Protein AF-A0A537J4I4-F1 (afdb_monomer_lite)

Organism: NCBI:txid2569760

Foldseek 3Di:
DFEFAQPDWDADPVRFIKTKTFAPFADDPVQFQPFYADPVRDGQFTWHAADPVDGGIGMTGGVVSVPDDDD

Radius of gyration: 11.63 Å; chains: 1; bounding box: 30×29×25 Å

InterPro domains:
  IPR001850 Non-structural protein NS3, peptidase S7, flavivirus [PF00949] (29-48)
  IPR009003 Peptidase S1, PA clan [SSF50494] (27-61)

Secondary structure (DSSP, 8-state):
----EEEEEEE-TT--EEEEEE-SSPPPTT-TTPEEE-TTS-EEEEEEEE-TT-SSEEEEEEHHHHSS---

Structure (mmCIF, N/CA/C/O backbone):
data_AF-A0A537J4I4-F1
#
_entry.id   AF-A0A537J4I4-F1
#
loop_
_atom_site.group_PDB
_atom_site.id
_atom_site.type_symbol
_atom_site.label_atom_id
_atom_site.label_alt_id
_atom_site.label_comp_id
_atom_site.label_asym_id
_atom_site.label_entity_id
_atom_site.label_seq_id
_atom_site.pdbx_PDB_ins_code
_atom_site.Cartn_x
_atom_site.Cartn_y
_atom_site.Cartn_z
_atom_site.occupancy
_atom_site.B_iso_or_equiv
_atom_site.auth_seq_id
_atom_site.auth_comp_id
_atom_site.auth_asym_id
_atom_site.auth_atom_id
_atom_site.pdbx_PDB_model_num
ATOM 1 N N . MET A 1 1 ? -4.224 -5.880 -9.971 1.00 47.78 1 MET A N 1
ATOM 2 C CA . MET A 1 1 ? -4.331 -6.083 -8.507 1.00 47.78 1 MET A CA 1
ATOM 3 C C . MET A 1 1 ? -2.930 -5.951 -7.941 1.00 47.78 1 MET A C 1
ATOM 5 O O . MET A 1 1 ? 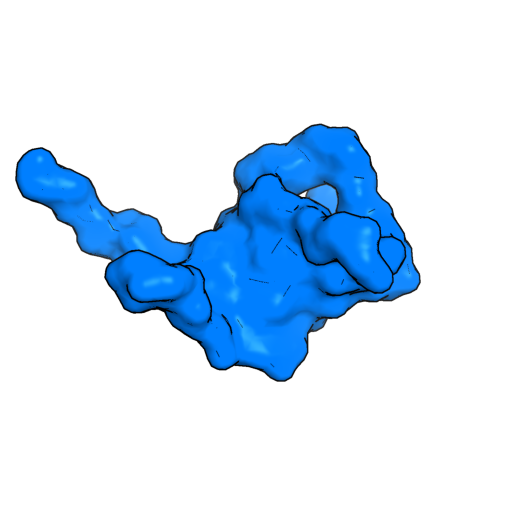-2.024 -6.505 -8.548 1.00 47.78 1 MET A O 1
ATOM 9 N N . ALA A 1 2 ? -2.735 -5.183 -6.868 1.00 54.69 2 ALA A N 1
ATOM 10 C CA . ALA A 1 2 ? -1.427 -5.052 -6.228 1.00 54.69 2 ALA A CA 1
ATOM 11 C C . ALA A 1 2 ? -1.253 -6.193 -5.217 1.00 54.69 2 ALA A C 1
ATOM 13 O O . ALA A 1 2 ? -1.958 -6.234 -4.211 1.00 54.69 2 ALA A O 1
ATOM 14 N N . THR A 1 3 ? -0.342 -7.120 -5.502 1.00 61.81 3 THR A N 1
ATOM 15 C CA . THR A 1 3 ? 0.013 -8.216 -4.593 1.00 61.81 3 THR A CA 1
ATOM 16 C C . THR A 1 3 ? 1.374 -7.897 -3.989 1.00 61.81 3 THR A C 1
ATOM 18 O O . THR A 1 3 ? 2.339 -7.690 -4.721 1.00 61.81 3 THR A O 1
ATOM 21 N N . GLY A 1 4 ? 1.457 -7.817 -2.665 1.00 64.62 4 GLY A N 1
ATOM 22 C CA . GLY A 1 4 ? 2.695 -7.488 -1.968 1.00 64.62 4 GLY A CA 1
ATOM 23 C C . GLY A 1 4 ? 2.637 -7.890 -0.503 1.00 64.62 4 GLY A C 1
ATOM 24 O O . GLY A 1 4 ? 1.559 -8.067 0.063 1.00 64.62 4 GLY A O 1
ATOM 25 N N . ILE A 1 5 ? 3.808 -8.059 0.094 1.00 68.50 5 ILE A N 1
ATOM 26 C CA . ILE A 1 5 ? 3.976 -8.390 1.502 1.00 68.50 5 ILE A CA 1
ATOM 27 C C . ILE A 1 5 ? 4.038 -7.075 2.275 1.00 68.50 5 ILE A C 1
ATOM 29 O O . ILE A 1 5 ? 4.784 -6.163 1.913 1.00 68.50 5 ILE A O 1
ATOM 33 N N . ILE A 1 6 ? 3.259 -6.974 3.351 1.00 70.88 6 ILE A N 1
ATOM 34 C CA . ILE A 1 6 ? 3.429 -5.885 4.313 1.00 70.88 6 ILE A CA 1
ATOM 35 C C . ILE A 1 6 ? 4.740 -6.134 5.043 1.00 70.88 6 ILE A C 1
ATOM 37 O O . ILE A 1 6 ? 4.852 -7.079 5.823 1.00 70.88 6 ILE A O 1
ATOM 41 N N . THR A 1 7 ? 5.727 -5.286 4.796 1.00 70.06 7 THR A N 1
ATOM 42 C CA . THR A 1 7 ? 7.049 -5.422 5.410 1.00 70.06 7 THR A CA 1
ATOM 43 C C . THR A 1 7 ? 7.145 -4.644 6.710 1.00 70.06 7 THR A C 1
ATOM 45 O O . THR A 1 7 ? 7.893 -5.032 7.609 1.00 70.06 7 THR A O 1
ATOM 48 N N . LYS A 1 8 ? 6.363 -3.566 6.851 1.00 77.38 8 LYS A N 1
ATOM 49 C CA . LYS A 1 8 ? 6.416 -2.704 8.030 1.00 77.38 8 LYS A CA 1
ATOM 50 C C . LYS A 1 8 ? 5.146 -1.881 8.225 1.00 77.38 8 LYS A C 1
ATOM 52 O O . LYS A 1 8 ? 4.574 -1.344 7.279 1.00 77.38 8 LYS A O 1
ATOM 57 N N . MET A 1 9 ? 4.743 -1.739 9.488 1.00 77.88 9 MET A N 1
ATOM 58 C CA . MET A 1 9 ? 3.788 -0.713 9.909 1.00 77.88 9 MET A CA 1
ATOM 59 C C . MET A 1 9 ? 4.525 0.607 10.132 1.00 77.88 9 MET A C 1
ATOM 61 O O . MET A 1 9 ? 5.543 0.644 10.826 1.00 77.88 9 MET A O 1
ATOM 65 N N . ALA A 1 10 ? 3.999 1.682 9.561 1.00 77.81 10 ALA A N 1
ATOM 66 C CA . ALA A 1 10 ? 4.535 3.027 9.681 1.00 77.81 10 ALA A CA 1
ATOM 67 C C . ALA A 1 10 ? 3.404 4.032 9.953 1.00 77.81 10 ALA A C 1
ATOM 69 O O . ALA A 1 10 ? 2.218 3.696 9.936 1.00 77.81 10 ALA A O 1
ATOM 70 N N . ALA A 1 11 ? 3.783 5.273 10.230 1.00 80.56 11 ALA A N 1
ATOM 71 C CA . ALA A 1 11 ? 2.865 6.398 10.302 1.00 80.56 11 ALA A CA 1
ATOM 72 C C . ALA A 1 11 ? 3.337 7.466 9.314 1.00 80.56 11 ALA A C 1
ATOM 74 O O . ALA A 1 11 ? 4.543 7.685 9.180 1.00 80.56 11 ALA A O 1
ATOM 75 N N . ALA A 1 12 ? 2.393 8.099 8.621 1.00 80.25 12 ALA A N 1
ATOM 76 C CA . ALA A 1 12 ? 2.661 9.321 7.877 1.00 80.25 12 ALA A CA 1
ATOM 77 C C . ALA A 1 12 ? 2.947 10.486 8.845 1.00 80.25 12 ALA A C 1
ATOM 79 O O . ALA A 1 12 ? 2.718 10.372 10.052 1.00 80.25 12 ALA A O 1
ATOM 80 N N . ASP A 1 13 ? 3.419 11.617 8.317 1.00 83.25 13 ASP A N 1
ATOM 81 C CA . ASP A 1 13 ? 3.789 12.794 9.123 1.00 83.25 13 ASP A CA 1
ATOM 82 C C . ASP A 1 13 ? 2.625 13.347 9.968 1.00 83.25 13 ASP A C 1
ATOM 84 O O . ASP A 1 13 ? 2.844 13.938 11.023 1.00 83.25 13 ASP A O 1
ATOM 88 N N . ASP A 1 14 ? 1.384 13.133 9.527 1.00 83.00 14 ASP A N 1
ATOM 89 C CA . ASP A 1 14 ? 0.159 13.522 10.235 1.00 83.00 14 ASP A CA 1
ATOM 90 C C . ASP A 1 14 ? -0.336 12.469 11.249 1.00 83.00 14 ASP A C 1
ATOM 92 O O . ASP A 1 14 ? -1.391 12.634 11.860 1.00 83.00 14 ASP A O 1
ATOM 96 N N . GLY A 1 15 ? 0.423 11.389 11.450 1.00 82.75 15 GLY A N 1
ATOM 97 C CA . GLY A 1 15 ? 0.078 10.283 12.339 1.00 82.75 15 GLY A CA 1
ATOM 98 C C . GLY A 1 15 ? -0.840 9.230 11.715 1.00 82.75 15 GLY A C 1
ATOM 99 O O . GLY A 1 15 ? -1.157 8.246 12.387 1.00 82.75 15 GLY A O 1
ATOM 100 N N . THR A 1 16 ? -1.244 9.383 10.448 1.00 82.44 16 THR A N 1
ATOM 101 C CA . THR A 1 16 ? -2.081 8.400 9.748 1.00 82.44 16 THR A CA 1
ATOM 102 C C . THR A 1 16 ? -1.351 7.057 9.641 1.00 82.44 16 THR A C 1
ATOM 104 O O . THR A 1 16 ? -0.253 7.005 9.078 1.00 82.44 16 THR A O 1
ATOM 107 N N . PRO A 1 17 ? -1.937 5.946 10.129 1.00 85.06 17 PRO A N 1
ATOM 108 C CA . PRO A 1 17 ? -1.333 4.625 9.990 1.00 85.06 17 PRO A CA 1
ATOM 109 C C . PRO A 1 17 ? -1.234 4.179 8.524 1.00 85.06 17 PRO A C 1
ATOM 111 O O . PRO A 1 17 ? -2.239 4.103 7.809 1.00 85.06 17 PRO A O 1
ATOM 114 N N . VAL A 1 18 ? -0.025 3.817 8.095 1.00 87.69 18 VAL A N 1
ATOM 115 C CA . VAL A 1 18 ? 0.285 3.317 6.749 1.00 87.69 18 VAL A CA 1
ATOM 116 C 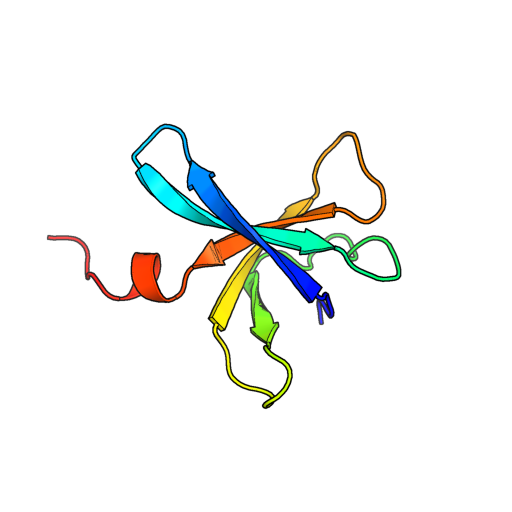C . VAL A 1 18 ? 1.089 2.016 6.819 1.00 87.69 18 VAL A C 1
ATOM 118 O O . VAL A 1 18 ? 1.685 1.676 7.843 1.00 87.69 18 VAL A O 1
ATOM 121 N N . PHE A 1 19 ? 1.120 1.278 5.717 1.00 86.62 19 PHE A N 1
ATOM 122 C CA . PHE A 1 19 ? 1.964 0.102 5.539 1.00 86.62 19 PHE A CA 1
ATOM 123 C C . PHE A 1 19 ? 2.958 0.347 4.420 1.00 86.62 19 PHE A C 1
ATOM 125 O O . PHE A 1 19 ? 2.559 0.766 3.333 1.00 86.62 19 PHE A O 1
ATOM 132 N N . GLU A 1 20 ? 4.221 0.021 4.671 1.00 85.69 20 GLU A N 1
ATOM 133 C CA . GLU A 1 20 ? 5.177 -0.219 3.597 1.00 85.69 20 GLU A CA 1
ATOM 134 C C . GLU A 1 20 ? 4.863 -1.594 2.999 1.00 85.69 20 GLU A C 1
ATOM 136 O O . GLU A 1 20 ? 4.709 -2.590 3.716 1.00 85.69 20 GLU A O 1
ATOM 141 N N . ILE A 1 21 ? 4.712 -1.625 1.681 1.00 81.69 21 ILE A N 1
ATOM 142 C CA . ILE A 1 21 ? 4.432 -2.833 0.917 1.00 81.69 21 ILE A CA 1
ATOM 143 C C . ILE A 1 21 ? 5.613 -3.082 0.009 1.00 81.69 21 ILE A C 1
ATOM 145 O O . ILE A 1 21 ? 6.004 -2.195 -0.747 1.00 81.69 21 ILE A O 1
ATOM 149 N N . GLU A 1 22 ? 6.129 -4.301 0.048 1.00 80.94 22 GLU A N 1
ATOM 150 C CA . GLU A 1 22 ? 7.107 -4.780 -0.914 1.00 80.94 22 GLU A CA 1
ATOM 151 C C . GLU A 1 22 ? 6.450 -5.827 -1.812 1.00 80.94 22 GLU A C 1
ATOM 153 O O . GLU A 1 22 ? 5.810 -6.772 -1.350 1.00 80.94 22 GLU A O 1
ATOM 158 N N . SER A 1 23 ? 6.556 -5.622 -3.115 1.00 74.44 23 SER A N 1
ATOM 159 C CA . SER A 1 23 ? 5.969 -6.479 -4.146 1.00 74.44 23 SER A CA 1
ATOM 160 C C . SER A 1 23 ? 7.073 -7.161 -4.946 1.00 74.44 23 SER A C 1
ATOM 162 O O . SER A 1 23 ? 8.196 -6.672 -4.994 1.00 74.44 23 SER A O 1
ATOM 164 N N . SER A 1 24 ? 6.781 -8.311 -5.556 1.00 72.44 24 SER A N 1
ATOM 165 C CA . SER A 1 24 ? 7.771 -9.022 -6.381 1.00 72.44 24 SER A CA 1
ATOM 166 C C . SER A 1 24 ? 8.167 -8.233 -7.631 1.00 72.44 24 SER A C 1
ATOM 168 O O . SER A 1 24 ? 9.293 -8.357 -8.099 1.00 72.44 24 SER A O 1
ATOM 170 N N . ASP A 1 25 ? 7.246 -7.409 -8.132 1.00 72.12 25 ASP A N 1
ATOM 171 C CA . ASP A 1 25 ? 7.402 -6.545 -9.297 1.00 72.12 25 ASP A CA 1
ATOM 172 C C . ASP A 1 25 ? 6.772 -5.183 -9.021 1.00 72.12 25 ASP A C 1
ATOM 174 O O . ASP A 1 25 ? 5.889 -5.058 -8.170 1.00 72.12 25 ASP A O 1
ATOM 178 N N . ARG A 1 26 ? 7.172 -4.170 -9.795 1.00 74.38 26 ARG A N 1
ATOM 179 C CA . ARG A 1 26 ? 6.622 -2.822 -9.665 1.00 74.38 26 ARG A CA 1
ATOM 180 C C . ARG A 1 26 ? 5.103 -2.814 -9.795 1.00 74.38 26 ARG A C 1
ATOM 182 O O . ARG A 1 26 ? 4.603 -3.200 -10.854 1.00 74.38 26 ARG A O 1
ATOM 189 N N . PRO A 1 27 ? 4.363 -2.293 -8.796 1.00 73.19 27 PRO A N 1
ATOM 190 C CA . PRO A 1 27 ? 2.925 -2.138 -8.913 1.00 73.19 27 PRO A CA 1
ATOM 191 C C . PRO A 1 27 ? 2.587 -1.296 -10.143 1.00 73.19 27 PRO A C 1
ATOM 193 O O . PRO A 1 27 ? 3.109 -0.189 -10.334 1.00 73.19 27 PRO A O 1
ATOM 196 N N . GLU A 1 28 ? 1.711 -1.829 -10.997 1.00 76.31 28 GLU A N 1
ATOM 197 C CA . GLU A 1 28 ? 1.348 -1.177 -12.252 1.00 76.31 28 GLU A CA 1
ATOM 198 C C . GLU A 1 28 ? 0.809 0.235 -12.003 1.00 76.31 28 GLU A C 1
ATOM 200 O O . GLU A 1 28 ? 0.107 0.503 -11.015 1.00 76.31 28 GLU A O 1
ATOM 205 N N . ARG A 1 29 ? 1.087 1.155 -12.936 1.00 75.00 29 ARG A N 1
ATOM 206 C CA . ARG A 1 29 ? 0.430 2.468 -12.917 1.00 75.00 29 ARG A CA 1
ATOM 207 C C . ARG A 1 29 ? -1.081 2.261 -12.968 1.00 75.00 29 ARG A C 1
ATOM 209 O O . ARG A 1 29 ? -1.575 1.506 -13.794 1.00 75.00 29 ARG A O 1
ATOM 216 N N . GLY A 1 30 ? -1.801 2.966 -12.100 1.00 78.00 30 GLY A N 1
ATOM 217 C CA . GLY A 1 30 ? -3.247 2.791 -11.945 1.00 78.00 30 GLY A CA 1
ATOM 218 C C . GLY A 1 30 ? -3.649 1.804 -10.847 1.00 78.00 30 GLY A C 1
ATOM 219 O O . GLY A 1 30 ? -4.836 1.658 -10.596 1.00 78.00 30 GLY A O 1
ATOM 220 N N . SER A 1 31 ? -2.696 1.195 -10.130 1.00 82.56 31 SER A N 1
ATOM 221 C CA . SER A 1 31 ? -3.005 0.327 -8.980 1.00 82.56 31 SER A CA 1
ATOM 222 C C . SER A 1 31 ? -3.487 1.080 -7.732 1.00 82.56 31 SER A C 1
ATOM 224 O O . SER A 1 31 ? -3.892 0.441 -6.761 1.00 82.56 31 SER A O 1
ATOM 226 N N . SER A 1 32 ? -3.455 2.417 -7.733 1.00 85.38 32 SER A N 1
ATOM 227 C CA . SER A 1 32 ? -3.982 3.230 -6.628 1.00 85.38 32 SER A CA 1
ATOM 228 C C . SER A 1 32 ? -5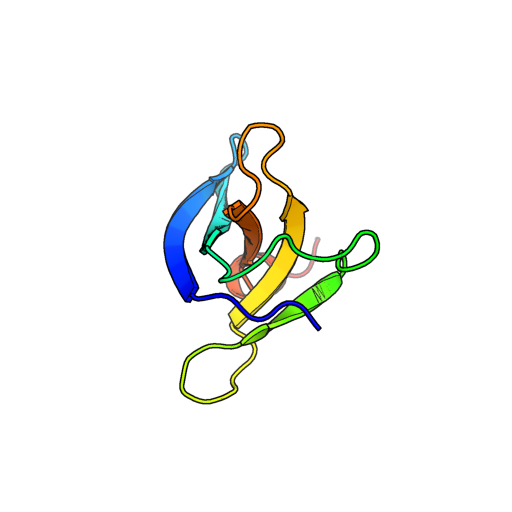.456 2.900 -6.375 1.00 85.38 32 SER A C 1
ATOM 230 O O . SER A 1 32 ? -6.235 2.757 -7.316 1.00 85.38 32 SER A O 1
ATOM 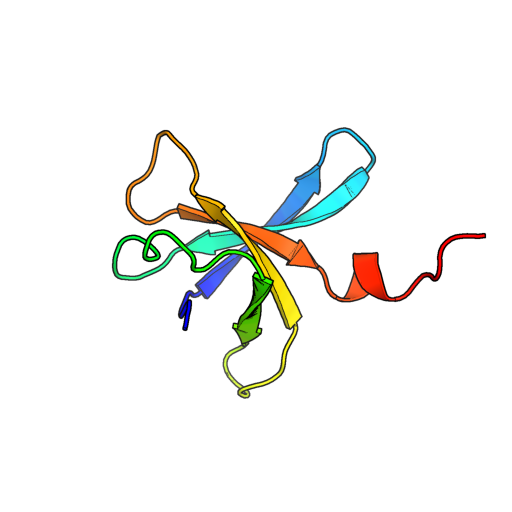232 N N . GLY A 1 33 ? -5.828 2.729 -5.109 1.00 86.12 33 GLY A N 1
ATOM 233 C CA . GLY A 1 33 ? -7.161 2.283 -4.708 1.00 86.12 33 GLY A CA 1
ATOM 234 C C . GLY A 1 33 ? -7.355 0.763 -4.707 1.00 86.12 33 GLY A C 1
ATOM 235 O O . GLY A 1 33 ? -8.407 0.290 -4.281 1.00 86.12 33 GLY A O 1
ATOM 236 N N . SER A 1 34 ? -6.364 -0.025 -5.141 1.00 87.56 34 SER A N 1
ATOM 237 C CA . SER A 1 34 ? -6.457 -1.488 -5.069 1.00 87.56 34 SER A CA 1
ATOM 238 C C . SER A 1 34 ? -6.459 -1.971 -3.613 1.00 87.56 34 SER A C 1
ATOM 240 O O . SER A 1 34 ? -5.711 -1.425 -2.792 1.00 87.56 34 SER A O 1
ATOM 242 N N . PRO A 1 35 ? -7.239 -3.017 -3.283 1.00 86.81 35 PRO A N 1
ATOM 243 C CA . PRO A 1 35 ? -7.172 -3.634 -1.967 1.00 86.81 35 PRO A CA 1
ATOM 244 C C . PRO A 1 35 ? -5.803 -4.282 -1.754 1.00 86.81 35 PRO A C 1
ATOM 246 O O . PRO A 1 35 ? -5.253 -4.902 -2.665 1.00 86.81 35 PRO A O 1
ATOM 249 N N . VAL A 1 36 ? -5.287 -4.162 -0.534 1.00 84.44 36 VAL A N 1
ATOM 250 C CA . VAL A 1 36 ? -4.092 -4.875 -0.072 1.00 84.44 36 VAL A CA 1
ATOM 251 C C . VAL A 1 36 ? -4.550 -6.026 0.804 1.00 84.44 36 VAL A C 1
ATOM 253 O O . VAL A 1 36 ? -5.288 -5.810 1.771 1.00 84.44 36 VAL A O 1
ATOM 256 N N . LEU A 1 37 ? -4.127 -7.236 0.451 1.00 83.25 37 LEU A N 1
ATOM 257 C CA . LEU A 1 37 ? -4.517 -8.470 1.123 1.00 83.25 37 LEU A CA 1
ATOM 258 C C . LEU A 1 37 ? -3.384 -8.985 2.015 1.00 83.25 37 LEU A C 1
ATOM 260 O O . LEU A 1 37 ? -2.212 -8.833 1.683 1.00 83.25 37 LEU A O 1
ATOM 264 N N . ASN A 1 38 ? -3.735 -9.598 3.144 1.00 80.00 38 ASN A N 1
ATOM 265 C CA . ASN A 1 38 ? -2.795 -10.404 3.925 1.00 80.00 38 ASN A CA 1
ATOM 266 C C . ASN A 1 38 ? -2.779 -11.868 3.441 1.00 80.00 38 ASN A C 1
ATOM 268 O O . ASN A 1 3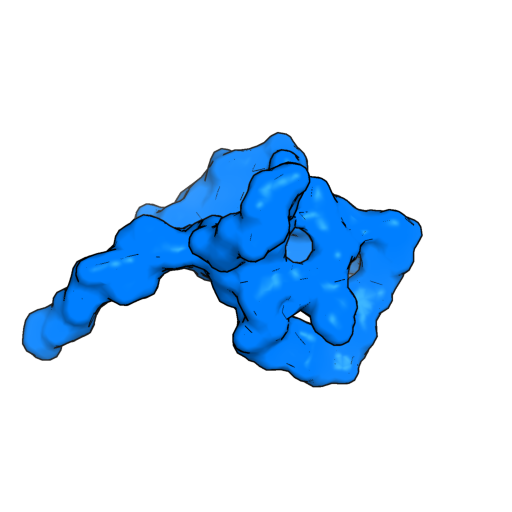8 ? -3.531 -12.245 2.548 1.00 80.00 38 ASN A O 1
ATOM 272 N N . GLU A 1 39 ? -1.973 -12.718 4.082 1.00 80.62 39 GLU A N 1
ATOM 273 C CA . GLU A 1 39 ? -1.840 -14.152 3.755 1.00 80.62 39 GLU A CA 1
ATOM 274 C C . GLU A 1 39 ? -3.141 -14.971 3.896 1.00 80.62 39 GLU A C 1
ATOM 276 O O . GLU A 1 39 ? -3.198 -16.125 3.487 1.00 80.62 39 GLU A O 1
ATOM 281 N N . GLN A 1 40 ? -4.185 -14.395 4.497 1.00 85.06 40 GLN A N 1
ATOM 282 C CA . GLN A 1 40 ? -5.506 -15.008 4.666 1.00 85.06 40 GLN A CA 1
ATOM 283 C C . GLN A 1 40 ? -6.533 -14.452 3.663 1.00 85.06 40 GLN A C 1
ATOM 285 O O . GLN A 1 40 ? -7.735 -14.580 3.903 1.00 85.06 40 GLN A O 1
ATOM 290 N N . ASP A 1 41 ? -6.079 -13.767 2.608 1.00 82.94 41 ASP A N 1
ATOM 291 C CA . ASP A 1 41 ? -6.904 -13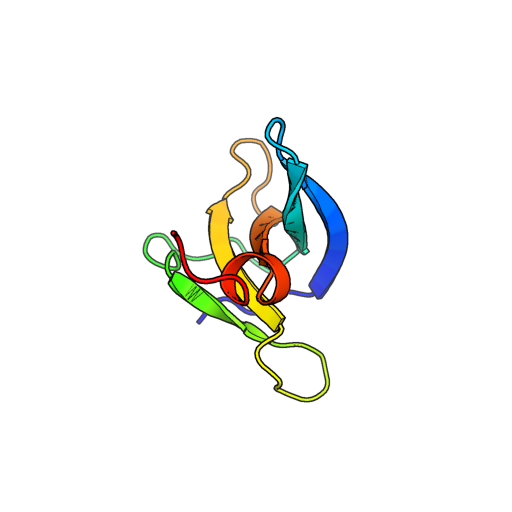.064 1.615 1.00 82.94 41 ASP A CA 1
ATOM 292 C C . ASP A 1 41 ? -7.843 -12.002 2.219 1.00 82.94 41 ASP A C 1
ATOM 294 O O . ASP A 1 41 ? -8.895 -11.670 1.665 1.00 82.94 41 ASP A O 1
ATOM 298 N N . ARG A 1 42 ? -7.481 -11.426 3.374 1.00 85.38 42 ARG A N 1
ATOM 299 C CA . ARG A 1 42 ? -8.268 -10.363 4.016 1.00 85.38 42 ARG A CA 1
ATOM 300 C C . ARG A 1 42 ? -7.740 -8.992 3.641 1.00 85.38 42 ARG A C 1
ATOM 302 O O . ARG A 1 42 ? -6.538 -8.751 3.721 1.00 85.38 42 ARG A O 1
ATOM 309 N N . VAL A 1 43 ? -8.655 -8.072 3.329 1.00 85.88 43 VAL A N 1
ATOM 310 C CA . VAL A 1 43 ? -8.320 -6.662 3.102 1.00 85.88 43 VAL A CA 1
ATOM 311 C C . VAL A 1 43 ? -7.807 -6.048 4.399 1.00 85.88 43 VAL A C 1
ATOM 313 O O . VAL A 1 43 ? -8.532 -5.948 5.389 1.00 85.88 43 VAL A O 1
ATOM 316 N N . VAL A 1 44 ? -6.553 -5.617 4.380 1.00 85.00 44 VAL A N 1
ATOM 317 C CA . VAL A 1 44 ? -5.884 -4.963 5.511 1.00 85.00 44 VAL A CA 1
ATOM 318 C C . VAL A 1 44 ? -5.603 -3.490 5.240 1.00 85.00 44 VAL A C 1
ATOM 320 O O . VAL A 1 44 ? -5.397 -2.735 6.182 1.00 85.00 44 VAL A O 1
ATOM 323 N N . GLY A 1 45 ? -5.680 -3.045 3.987 1.00 87.81 45 GLY A N 1
ATOM 324 C CA . GLY A 1 45 ? -5.499 -1.646 3.615 1.00 87.81 45 GLY A CA 1
ATOM 325 C C . GLY A 1 45 ? -5.811 -1.385 2.147 1.00 87.81 45 GLY A C 1
ATOM 326 O O . GLY A 1 45 ? -6.343 -2.247 1.443 1.00 87.81 45 GLY A O 1
ATOM 327 N N . MET A 1 46 ? -5.460 -0.188 1.691 1.00 89.44 46 MET A N 1
ATOM 328 C CA . MET A 1 46 ? -5.657 0.254 0.314 1.00 89.44 46 MET A CA 1
ATOM 329 C C . MET A 1 46 ? -4.366 0.861 -0.227 1.00 89.44 46 MET A C 1
ATOM 331 O O . MET A 1 46 ? -3.791 1.755 0.390 1.00 89.44 46 MET A O 1
ATOM 335 N N . TYR A 1 47 ? -3.914 0.377 -1.379 1.00 88.12 47 TYR A N 1
ATOM 336 C CA . TYR A 1 47 ? -2.683 0.835 -2.014 1.00 88.12 47 TYR A CA 1
ATOM 337 C C . TYR A 1 47 ? -2.815 2.292 -2.467 1.00 88.12 47 TYR A C 1
ATOM 339 O O . TYR A 1 47 ? -3.794 2.641 -3.131 1.00 88.12 47 TYR A O 1
ATOM 347 N N . THR A 1 48 ? -1.845 3.146 -2.135 1.00 87.31 48 THR A N 1
ATOM 348 C CA . THR A 1 48 ? -1.926 4.587 -2.420 1.00 87.31 48 THR A CA 1
ATOM 349 C C . THR A 1 48 ? -0.906 5.019 -3.464 1.00 87.31 48 THR A C 1
ATOM 351 O O . THR A 1 48 ? -1.307 5.519 -4.521 1.00 87.31 48 THR A O 1
ATOM 354 N N . TRP A 1 49 ? 0.388 4.808 -3.213 1.00 84.12 49 TRP A N 1
ATOM 355 C CA . TRP A 1 49 ? 1.460 5.308 -4.073 1.00 84.12 49 TRP A CA 1
ATOM 356 C C . TRP A 1 49 ? 2.683 4.386 -4.121 1.00 84.12 49 TRP A C 1
ATOM 358 O O . TRP A 1 49 ? 3.001 3.677 -3.170 1.00 84.12 49 TRP A O 1
ATOM 368 N N . ASN A 1 50 ? 3.392 4.442 -5.250 1.00 83.69 50 ASN A N 1
ATOM 369 C CA . ASN A 1 50 ? 4.711 3.830 -5.409 1.00 83.69 50 ASN A CA 1
ATOM 370 C C . ASN A 1 50 ? 5.762 4.684 -4.688 1.00 83.69 50 ASN A C 1
ATOM 372 O O . ASN A 1 50 ? 5.704 5.912 -4.783 1.00 83.69 50 ASN A O 1
ATOM 376 N N . GLU A 1 51 ? 6.744 4.056 -4.043 1.00 83.44 51 GLU A N 1
ATOM 377 C CA . GLU A 1 51 ? 7.922 4.764 -3.536 1.00 83.44 51 GLU A CA 1
ATOM 378 C C . GLU A 1 51 ? 8.783 5.210 -4.731 1.00 83.44 51 GLU A C 1
ATOM 380 O O . GLU A 1 51 ? 9.254 4.363 -5.490 1.00 83.44 51 GLU A O 1
ATOM 385 N N . PRO A 1 52 ? 9.019 6.517 -4.950 1.00 79.62 52 PRO A N 1
ATOM 386 C CA . PRO A 1 52 ? 9.726 6.990 -6.142 1.00 79.62 52 PRO A CA 1
ATOM 387 C C . PRO A 1 52 ? 11.131 6.409 -6.322 1.00 79.62 52 PRO A C 1
ATOM 389 O O . PRO A 1 52 ? 11.614 6.333 -7.452 1.00 79.62 52 PRO A O 1
ATOM 392 N N . LYS A 1 53 ? 11.790 6.029 -5.222 1.00 83.69 53 LYS A N 1
ATOM 393 C CA . LYS A 1 53 ? 13.159 5.496 -5.216 1.00 83.69 53 LYS A CA 1
ATOM 394 C C . LYS A 1 53 ? 13.239 3.969 -5.266 1.00 83.69 53 LYS A C 1
ATOM 396 O O . LYS A 1 53 ? 14.348 3.442 -5.228 1.00 83.69 53 LYS A O 1
ATOM 401 N N . SER A 1 54 ? 12.111 3.265 -5.328 1.00 78.00 54 SER A N 1
ATOM 402 C CA . SER A 1 54 ? 12.074 1.804 -5.356 1.00 78.00 54 SER A CA 1
ATOM 403 C C . SER A 1 54 ? 11.151 1.305 -6.455 1.00 78.00 54 SER A C 1
ATOM 405 O O . SER A 1 54 ? 10.036 1.791 -6.628 1.00 78.00 54 SER A O 1
ATOM 407 N N . ASP A 1 55 ? 11.607 0.294 -7.186 1.00 79.12 55 ASP A N 1
ATOM 408 C CA . ASP A 1 55 ? 10.771 -0.383 -8.170 1.00 79.12 55 ASP A CA 1
ATOM 409 C C . ASP A 1 55 ? 9.856 -1.428 -7.540 1.00 79.12 55 ASP A C 1
ATOM 411 O O . ASP A 1 55 ? 8.983 -1.920 -8.227 1.00 79.12 55 ASP A O 1
ATOM 415 N N . VAL A 1 56 ? 10.008 -1.761 -6.260 1.00 79.56 56 VAL A N 1
ATOM 416 C CA . VAL A 1 56 ? 9.226 -2.827 -5.604 1.00 79.56 56 VAL A CA 1
ATOM 417 C C . VAL A 1 56 ? 8.463 -2.351 -4.377 1.00 79.56 56 VAL A C 1
ATOM 419 O O . VAL A 1 56 ? 7.547 -3.039 -3.923 1.00 79.56 56 VAL A O 1
ATOM 422 N N . ALA A 1 57 ? 8.818 -1.178 -3.847 1.00 81.19 57 ALA A N 1
ATOM 423 C CA . ALA A 1 57 ? 8.187 -0.631 -2.659 1.00 81.19 57 ALA A CA 1
ATOM 424 C C . ALA A 1 57 ? 7.041 0.322 -3.009 1.00 81.19 57 ALA A C 1
ATOM 426 O O . ALA A 1 57 ? 7.096 1.127 -3.943 1.00 81.19 57 ALA A O 1
ATOM 427 N N . GLY A 1 58 ? 6.003 0.264 -2.193 1.00 86.56 58 GLY A N 1
ATOM 428 C CA . GLY A 1 58 ? 4.909 1.213 -2.196 1.00 86.56 58 GLY A CA 1
ATOM 429 C C . GLY A 1 58 ? 4.364 1.410 -0.798 1.00 86.56 58 GLY A C 1
ATOM 430 O O . GLY A 1 58 ? 4.816 0.800 0.171 1.00 86.56 58 GLY A O 1
ATOM 431 N N . LEU A 1 59 ? 3.373 2.278 -0.708 1.00 88.69 59 LEU A N 1
ATOM 432 C CA . LEU A 1 59 ? 2.680 2.576 0.528 1.00 88.69 59 LEU A CA 1
ATOM 433 C C . LEU A 1 59 ? 1.191 2.300 0.352 1.00 88.69 59 LEU A C 1
ATOM 435 O O . LEU A 1 59 ? 0.612 2.461 -0.728 1.00 88.69 59 LEU A O 1
ATOM 439 N N . ALA A 1 60 ? 0.580 1.863 1.441 1.00 88.94 60 ALA A N 1
ATOM 440 C CA . ALA A 1 60 ? -0.854 1.700 1.551 1.00 88.94 60 ALA A CA 1
ATOM 441 C C . ALA A 1 60 ? -1.365 2.361 2.818 1.00 88.94 60 ALA A C 1
ATOM 443 O O . ALA A 1 60 ? -0.718 2.312 3.862 1.00 88.94 60 ALA A O 1
ATOM 444 N N . ILE A 1 61 ? -2.565 2.925 2.738 1.00 89.25 61 ILE A N 1
ATOM 445 C CA . ILE A 1 61 ? -3.274 3.386 3.923 1.00 89.25 61 ILE A CA 1
ATOM 446 C C . ILE A 1 61 ? -3.879 2.187 4.650 1.00 89.25 61 ILE A C 1
ATOM 448 O O . ILE A 1 61 ? -4.443 1.281 4.025 1.00 89.25 61 ILE A O 1
ATOM 452 N N . SER A 1 62 ? -3.744 2.169 5.973 1.00 86.81 62 SER A N 1
ATOM 453 C CA . SER A 1 62 ? -4.283 1.087 6.787 1.00 86.81 62 SER A CA 1
ATOM 454 C C . SER A 1 62 ? -5.804 1.120 6.840 1.00 86.81 62 SER A C 1
ATOM 456 O O . SER A 1 62 ? -6.400 2.189 6.965 1.00 86.81 62 SER A O 1
ATOM 458 N N . SER A 1 63 ? -6.455 -0.046 6.827 1.00 85.06 63 SER A N 1
ATOM 459 C CA . SER A 1 63 ? -7.903 -0.122 7.049 1.00 85.06 63 SER A CA 1
ATOM 460 C C . SER A 1 63 ? -8.308 0.441 8.416 1.00 85.06 63 SER A C 1
ATOM 462 O O . SER A 1 63 ? -9.405 0.975 8.550 1.00 85.06 63 SER A O 1
ATOM 464 N N . ALA A 1 64 ? -7.407 0.420 9.406 1.00 82.81 64 ALA A N 1
ATOM 465 C CA . ALA A 1 64 ? -7.622 1.065 10.699 1.00 82.81 64 ALA A CA 1
ATOM 466 C C . ALA A 1 64 ? -7.727 2.595 10.581 1.00 82.81 64 ALA A C 1
ATOM 468 O O . ALA A 1 64 ? -8.545 3.207 11.263 1.00 82.81 64 ALA A O 1
ATOM 469 N N . ALA A 1 65 ? -6.948 3.207 9.685 1.00 79.88 65 ALA A N 1
ATOM 470 C CA . ALA A 1 65 ? -7.042 4.638 9.401 1.00 79.88 65 ALA A CA 1
ATOM 471 C C . ALA A 1 65 ? -8.374 4.996 8.717 1.00 79.88 65 ALA A C 1
ATOM 473 O O . ALA A 1 65 ? -8.897 6.086 8.912 1.00 79.88 65 ALA A O 1
ATOM 474 N N . LEU A 1 66 ? -8.947 4.055 7.960 1.00 72.44 66 LEU A N 1
ATOM 475 C CA . LEU A 1 66 ? -10.242 4.203 7.288 1.00 72.44 66 LEU A CA 1
ATOM 476 C C . LEU A 1 66 ? -11.443 3.888 8.196 1.00 72.44 66 LEU A C 1
ATOM 478 O O . LEU A 1 66 ? -12.580 4.166 7.824 1.00 72.44 66 LEU A O 1
ATOM 482 N N . ALA A 1 67 ? -11.217 3.288 9.368 1.00 75.38 67 ALA A N 1
ATOM 483 C CA . ALA A 1 67 ? -12.288 2.854 10.264 1.00 75.38 67 ALA A CA 1
ATOM 484 C C . ALA A 1 67 ? -12.964 4.014 11.010 1.00 75.38 67 ALA A C 1
ATOM 486 O O . ALA A 1 67 ? -14.082 3.855 11.499 1.00 75.38 67 ALA A O 1
ATOM 487 N N . THR A 1 68 ? -12.298 5.168 11.108 1.00 69.19 68 THR A N 1
ATOM 488 C CA . THR A 1 68 ? -12.856 6.344 11.781 1.00 69.19 68 THR A CA 1
ATOM 489 C C . THR A 1 68 ? -13.522 7.235 10.733 1.00 69.19 68 THR A C 1
ATOM 491 O O . THR A 1 68 ? -12.811 7.817 9.914 1.00 69.19 68 THR A O 1
ATOM 494 N N . PRO A 1 69 ? -14.863 7.346 10.706 1.00 62.91 69 PRO A N 1
ATOM 495 C CA . PRO A 1 69 ? -15.527 8.284 9.810 1.00 62.91 69 PRO A CA 1
ATOM 496 C C . PRO A 1 69 ? -15.095 9.717 10.145 1.00 62.91 69 PRO A C 1
ATOM 498 O O . PRO A 1 69 ? -14.926 10.059 11.318 1.00 62.91 69 PRO A O 1
ATOM 501 N N . CYS A 1 70 ? -14.911 10.549 9.118 1.00 65.25 70 CYS A N 1
ATOM 502 C CA . CYS A 1 70 ? -14.675 11.976 9.317 1.00 65.25 70 CYS A CA 1
ATOM 503 C C . CYS A 1 70 ? -15.853 12.599 10.101 1.00 65.25 70 CYS A C 1
ATOM 505 O O . CYS A 1 70 ? -16.992 12.197 9.843 1.00 65.25 70 CYS A O 1
ATOM 507 N N . PRO A 1 71 ? -15.596 13.539 11.035 1.00 63.12 71 PRO A N 1
ATOM 508 C CA . PRO A 1 71 ? -16.640 14.261 11.767 1.00 63.12 71 PRO A CA 1
ATOM 509 C C . PRO A 1 71 ? -17.643 14.985 10.864 1.00 63.12 71 PRO A C 1
ATOM 511 O O . PRO A 1 71 ? -17.227 15.465 9.783 1.00 63.12 71 PRO A O 1
#

pLDDT: mean 79.29, std 8.41, range [47.78, 89.44]

Sequence (71 aa):
MATGIITKMAAADDGTPVFEIESSDRPERGSSGSPVLNEQDRVVGMYTWNEPKSDVAGLAISSAALATPCP